Protein AF-A0A9E0BCE6-F1 (afdb_monomer)

Mean predicted aligned error: 9.22 Å

Secondary structure (DSSP, 8-state):
----------HHHHHHHHHHHHHHHHHHHHHHHHHT--SHHHHHHHHHHHHHHHHHHHHHHHHHHHTT---TTTS-S-GGGG-

Foldseek 3Di:
DDDPDDDPQDPVLVVLVVQLVVLVVQLVVLVVQLVVDPDPVSVVVSVVSNVVSVVSNVVSLVVCVVVVNDDVPSCPPPPVVVD

Radius of gyration: 16.15 Å; Cα contacts (8 Å, |Δi|>4): 40; chains: 1; bounding box: 37×19×50 Å

pLDDT: mean 79.29, std 19.69, range [43.03, 98.31]

Structure (mmCIF, N/CA/C/O backbone):
data_AF-A0A9E0BCE6-F1
#
_entry.id   AF-A0A9E0BCE6-F1
#
loop_
_atom_site.group_PDB
_atom_site.id
_atom_site.type_symbol
_atom_site.label_atom_id
_atom_site.label_alt_id
_atom_site.label_comp_id
_atom_site.label_asym_id
_atom_site.label_entity_id
_atom_site.label_seq_id
_atom_site.pdbx_PDB_ins_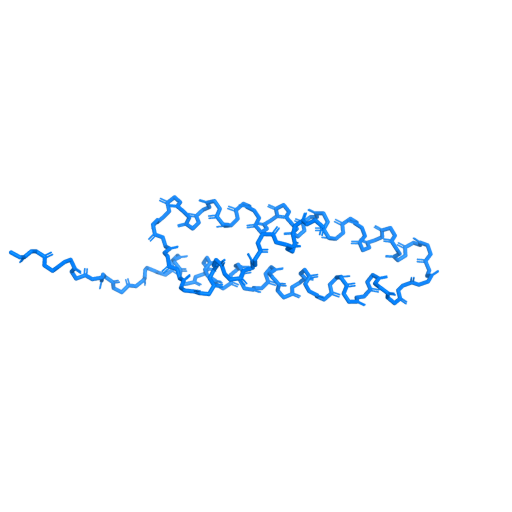code
_atom_site.Cartn_x
_atom_site.Cartn_y
_atom_site.Cartn_z
_atom_site.occupancy
_atom_site.B_iso_or_equiv
_atom_site.auth_seq_id
_atom_site.auth_comp_id
_atom_site.auth_asym_id
_atom_site.auth_atom_id
_atom_site.pdbx_PDB_model_num
ATOM 1 N N . MET A 1 1 ? -25.133 -12.801 34.232 1.00 43.03 1 MET A N 1
ATOM 2 C CA . MET A 1 1 ? -24.827 -12.883 32.787 1.00 43.03 1 MET A CA 1
ATOM 3 C C . MET A 1 1 ? -25.109 -11.521 32.170 1.00 43.03 1 MET A C 1
ATOM 5 O O . MET A 1 1 ? -26.269 -11.159 32.051 1.00 43.03 1 MET A O 1
ATOM 9 N N . PHE A 1 2 ? -24.078 -10.732 31.862 1.00 45.81 2 PHE A N 1
ATOM 10 C CA . PHE A 1 2 ? -24.249 -9.453 31.167 1.00 45.81 2 PHE A CA 1
ATOM 11 C C . PHE A 1 2 ? -23.975 -9.669 29.682 1.00 45.81 2 PHE A C 1
ATOM 13 O O . PHE A 1 2 ? -22.826 -9.667 29.246 1.00 45.81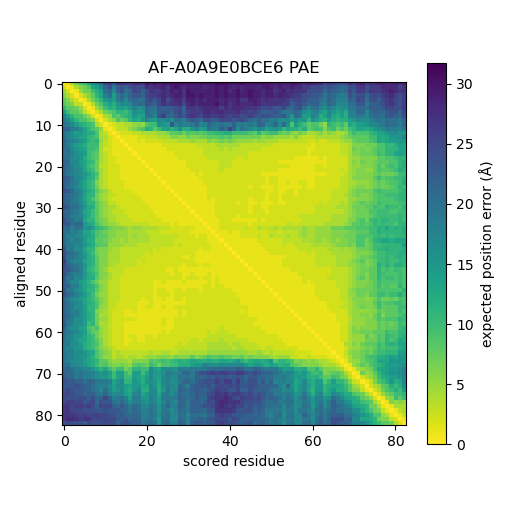 2 PHE A O 1
ATOM 20 N N . SER A 1 3 ? -25.031 -9.888 28.904 1.00 46.78 3 SER A N 1
ATOM 21 C CA . SER A 1 3 ? -24.939 -9.845 27.448 1.00 46.78 3 SER A CA 1
ATOM 22 C C . SER A 1 3 ? -24.763 -8.385 27.036 1.00 46.78 3 SER A C 1
ATOM 24 O O . SER A 1 3 ? -25.726 -7.618 27.042 1.00 46.78 3 SER A O 1
ATOM 26 N N . LYS A 1 4 ? -23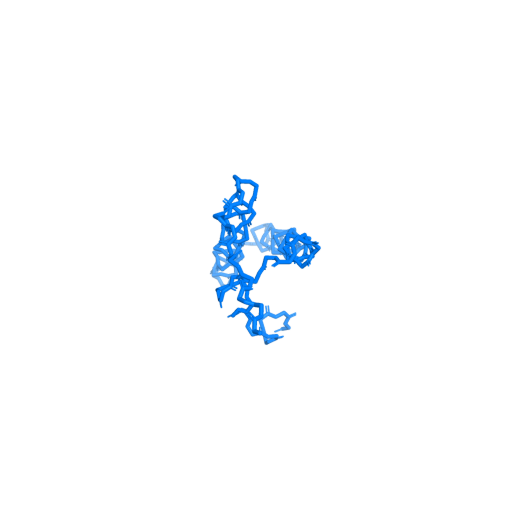.528 -7.975 26.717 1.00 46.31 4 LYS A N 1
ATOM 27 C CA . LYS A 1 4 ? -23.267 -6.683 26.070 1.00 46.31 4 LYS A CA 1
ATOM 28 C C . LYS A 1 4 ? -23.992 -6.691 24.721 1.00 46.31 4 LYS A C 1
ATOM 30 O O . LYS A 1 4 ? -23.567 -7.375 23.792 1.00 46.31 4 LYS A O 1
ATOM 35 N N . LYS A 1 5 ? -25.114 -5.972 24.621 1.00 46.00 5 LYS A N 1
ATOM 36 C CA . LYS A 1 5 ? -25.752 -5.675 23.334 1.00 46.00 5 LYS A CA 1
ATOM 37 C C . LYS A 1 5 ? -24.732 -4.891 22.505 1.00 46.00 5 LYS A C 1
ATOM 39 O O . LYS A 1 5 ? -24.367 -3.787 22.898 1.00 46.00 5 LYS A O 1
ATOM 44 N N . LYS A 1 6 ? -24.243 -5.469 21.401 1.00 46.75 6 LYS A N 1
ATOM 45 C CA . 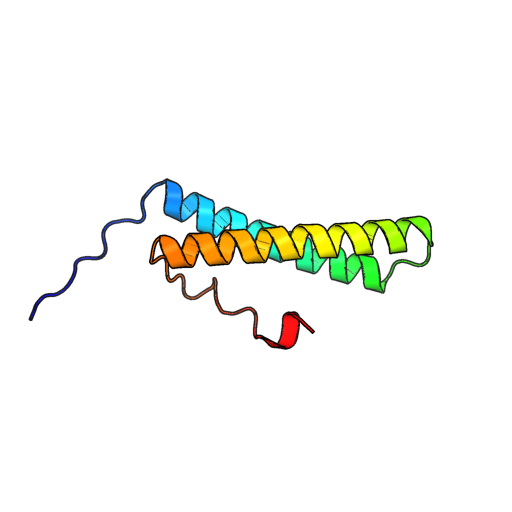LYS A 1 6 ? -23.479 -4.715 20.400 1.00 46.75 6 LYS A CA 1
ATOM 46 C C . LYS A 1 6 ? -24.408 -3.632 19.855 1.00 46.75 6 LYS A C 1
ATOM 48 O O . LYS A 1 6 ? -25.451 -3.956 19.289 1.00 46.75 6 LYS A O 1
ATOM 53 N N . ASN A 1 7 ? -24.060 -2.373 20.102 1.00 49.56 7 ASN A N 1
ATOM 54 C CA . ASN A 1 7 ? -24.731 -1.241 19.476 1.00 49.56 7 ASN A CA 1
ATOM 55 C C . ASN A 1 7 ? -24.576 -1.368 17.950 1.00 49.56 7 ASN A C 1
ATOM 57 O O . ASN A 1 7 ? -23.573 -1.928 17.496 1.00 49.56 7 ASN A O 1
ATOM 61 N N . PRO A 1 8 ? -25.545 -0.897 17.146 1.00 53.75 8 PRO A N 1
ATOM 62 C CA . PRO A 1 8 ? -25.322 -0.773 15.715 1.00 53.75 8 PRO A CA 1
ATOM 63 C C . PRO A 1 8 ? -24.079 0.094 15.502 1.00 53.75 8 PRO A C 1
ATOM 65 O O . PRO A 1 8 ? -23.954 1.142 16.137 1.00 53.75 8 PRO A O 1
ATOM 68 N N . ALA A 1 9 ? -23.172 -0.387 14.650 1.00 57.41 9 ALA A N 1
ATOM 69 C CA . ALA A 1 9 ? -21.934 0.298 14.304 1.00 57.41 9 ALA A CA 1
ATOM 70 C C . ALA A 1 9 ? -22.215 1.781 14.036 1.00 57.41 9 ALA A C 1
ATOM 72 O O . A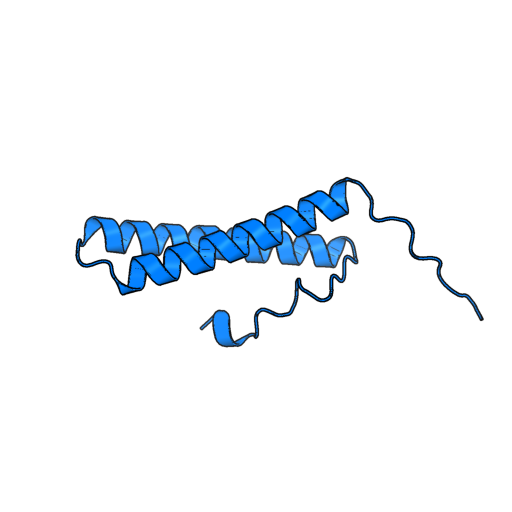LA A 1 9 ? -23.136 2.091 13.265 1.00 57.41 9 ALA A O 1
ATOM 73 N N . THR A 1 10 ? -21.486 2.686 14.698 1.00 64.12 10 THR A N 1
ATOM 74 C CA . THR A 1 10 ? -21.643 4.124 14.434 1.00 64.12 10 THR A CA 1
ATOM 75 C C . THR A 1 10 ? -21.332 4.408 12.959 1.00 64.12 10 THR A C 1
ATOM 77 O O . THR A 1 10 ? -20.706 3.594 12.275 1.00 64.12 10 THR A O 1
ATOM 80 N N . TYR A 1 11 ? -21.809 5.540 12.428 1.00 59.69 11 TYR A N 1
ATOM 81 C CA . TYR A 1 11 ? -21.486 5.967 11.060 1.00 59.69 11 TYR A CA 1
ATOM 82 C C . TYR A 1 11 ? -19.966 5.871 10.827 1.00 59.69 11 TYR A C 1
ATOM 84 O O . TYR A 1 11 ? -19.549 5.165 9.914 1.00 59.69 11 TYR A O 1
ATOM 92 N N . ASP A 1 12 ? -19.161 6.400 11.753 1.00 74.62 12 ASP A N 1
ATOM 93 C CA . ASP A 1 12 ? -17.691 6.372 11.718 1.00 74.62 12 ASP A CA 1
ATOM 94 C C . ASP A 1 12 ? -17.085 4.961 11.614 1.00 74.62 12 ASP A C 1
ATOM 96 O O . ASP A 1 12 ? -16.096 4.767 10.908 1.00 74.62 12 ASP A O 1
ATOM 100 N N . GLU A 1 13 ? -17.687 3.947 12.247 1.00 77.75 13 GLU A N 1
ATOM 101 C CA . GLU A 1 13 ? -17.199 2.563 12.159 1.00 77.75 13 GLU A CA 1
ATOM 102 C C . GLU A 1 13 ? -17.341 1.988 10.744 1.00 77.75 13 GLU A C 1
ATOM 104 O O . GLU A 1 13 ? -16.449 1.286 10.264 1.00 77.75 13 GLU A O 1
ATOM 109 N N . LYS A 1 14 ? -18.455 2.279 10.058 1.00 79.50 14 LYS A N 1
ATOM 110 C CA . LYS A 1 14 ? -18.685 1.793 8.688 1.00 79.50 14 LYS A CA 1
ATOM 111 C C . LYS A 1 14 ? -17.710 2.426 7.703 1.00 79.50 14 LYS A C 1
ATOM 113 O O . LYS A 1 14 ? -17.145 1.694 6.893 1.00 79.50 14 LYS A O 1
ATOM 118 N N . TYR A 1 15 ? -17.475 3.736 7.816 1.00 87.06 15 TYR A N 1
ATOM 119 C CA . TYR A 1 15 ? -16.481 4.430 6.990 1.00 87.06 15 TYR A CA 1
ATOM 120 C C . TYR A 1 15 ? -15.086 3.878 7.232 1.00 87.06 15 TYR A C 1
ATOM 122 O O . TYR A 1 15 ? -14.379 3.589 6.275 1.00 87.06 15 TYR A O 1
ATOM 130 N N . LEU A 1 16 ? -14.707 3.641 8.489 1.00 87.25 16 LEU A N 1
ATOM 131 C CA . LEU A 1 16 ? -13.388 3.098 8.788 1.00 87.25 16 LEU A CA 1
ATOM 132 C C . LEU A 1 16 ? -13.180 1.705 8.173 1.00 87.25 16 LEU A C 1
ATOM 134 O O . LEU A 1 16 ? -12.131 1.431 7.594 1.00 87.25 16 LEU A O 1
ATOM 138 N N . VAL A 1 17 ? -14.180 0.824 8.267 1.00 86.69 17 VAL A N 1
ATOM 139 C CA . VAL A 1 17 ? -14.130 -0.510 7.644 1.00 86.69 17 VAL A CA 1
ATOM 140 C C . VAL A 1 17 ? -14.032 -0.397 6.119 1.00 86.69 17 VAL A C 1
ATOM 142 O O . VAL A 1 17 ? -13.259 -1.127 5.496 1.00 86.69 17 VAL A O 1
ATOM 145 N N . GLU A 1 18 ? -14.803 0.504 5.511 1.00 90.06 18 GLU A N 1
ATOM 146 C CA . GLU A 1 18 ? -14.765 0.767 4.072 1.00 90.06 18 GLU A CA 1
ATOM 147 C C . GLU A 1 18 ? -13.390 1.281 3.632 1.00 90.06 18 GLU A C 1
ATOM 149 O O . GLU A 1 18 ? -12.796 0.712 2.716 1.00 90.06 18 GLU A O 1
ATOM 154 N N . GLU A 1 19 ? -12.819 2.259 4.338 1.00 92.56 19 GLU A N 1
ATOM 155 C CA . GLU A 1 19 ? -11.489 2.788 4.044 1.00 92.56 19 GLU A CA 1
ATOM 156 C C . GLU A 1 19 ? -10.404 1.716 4.154 1.00 92.56 19 GLU A C 1
ATOM 158 O O . GLU A 1 19 ? -9.519 1.655 3.298 1.00 92.56 19 GLU A O 1
ATOM 163 N N . ILE A 1 20 ? -10.472 0.834 5.158 1.00 91.62 20 ILE A N 1
ATOM 164 C CA . ILE A 1 20 ? -9.545 -0.299 5.295 1.00 91.62 20 ILE A CA 1
ATOM 165 C C . ILE A 1 20 ? -9.643 -1.219 4.074 1.00 91.62 20 ILE A C 1
ATOM 167 O O . ILE A 1 20 ? -8.618 -1.561 3.481 1.00 91.62 20 ILE A O 1
ATOM 171 N N . ASN A 1 21 ? -10.860 -1.584 3.662 1.00 90.81 21 ASN A N 1
ATOM 172 C CA . ASN A 1 21 ? -11.076 -2.464 2.512 1.00 90.81 21 ASN A CA 1
ATOM 173 C C . ASN A 1 21 ? -10.616 -1.823 1.197 1.00 90.81 21 ASN A C 1
ATOM 175 O O . ASN A 1 21 ? -9.966 -2.486 0.390 1.00 90.81 21 ASN A O 1
ATOM 179 N N . MET A 1 22 ? -10.896 -0.533 0.997 1.00 93.50 22 MET A N 1
ATOM 180 C CA . MET A 1 22 ? -10.429 0.216 -0.171 1.00 93.50 22 MET A CA 1
ATOM 181 C C . MET A 1 22 ? -8.903 0.281 -0.220 1.00 93.50 22 MET A C 1
ATOM 183 O O . MET A 1 22 ? -8.313 0.035 -1.267 1.00 93.50 22 MET A O 1
ATOM 187 N N . THR A 1 23 ? -8.259 0.543 0.920 1.00 94.69 23 THR A N 1
ATOM 188 C CA . THR A 1 23 ? -6.790 0.575 1.022 1.00 94.69 23 THR A CA 1
ATOM 189 C C . THR A 1 23 ? -6.189 -0.796 0.712 1.00 94.69 23 THR A C 1
ATOM 191 O O . THR A 1 23 ? -5.200 -0.898 -0.005 1.00 94.69 23 THR A O 1
ATOM 194 N N . LYS A 1 24 ? -6.814 -1.877 1.195 1.00 92.56 24 LYS A N 1
ATOM 195 C CA . LYS A 1 24 ? -6.392 -3.249 0.885 1.00 92.56 24 LYS A CA 1
ATOM 196 C C . LYS A 1 24 ? -6.527 -3.571 -0.608 1.00 92.56 24 LYS A C 1
ATOM 198 O O . LYS A 1 24 ? -5.633 -4.189 -1.181 1.00 92.56 24 LYS A O 1
ATOM 203 N N . ALA A 1 25 ? -7.619 -3.146 -1.244 1.00 92.88 25 ALA A N 1
ATOM 204 C CA . ALA A 1 25 ? -7.809 -3.315 -2.682 1.00 92.88 25 ALA A CA 1
ATOM 205 C C . ALA A 1 25 ? -6.767 -2.520 -3.488 1.00 92.88 25 ALA A C 1
ATOM 207 O O . ALA A 1 25 ? -6.198 -3.057 -4.437 1.00 92.88 25 ALA A O 1
ATOM 208 N N . ALA A 1 26 ? -6.466 -1.285 -3.073 1.00 94.44 26 ALA A N 1
ATOM 209 C CA . ALA A 1 26 ? -5.428 -0.456 -3.681 1.00 94.44 26 ALA A CA 1
ATOM 210 C C . ALA A 1 26 ? -4.034 -1.091 -3.551 1.00 94.44 26 ALA A C 1
ATOM 212 O O . ALA A 1 26 ? -3.313 -1.157 -4.543 1.00 94.44 26 ALA A O 1
ATOM 213 N N . LEU A 1 27 ? -3.691 -1.641 -2.378 1.00 94.38 27 LEU A N 1
ATOM 214 C CA . LEU A 1 27 ? -2.463 -2.421 -2.180 1.00 94.38 27 LEU A CA 1
ATOM 215 C C . LEU A 1 27 ? -2.380 -3.597 -3.150 1.00 94.38 27 LEU A C 1
ATOM 217 O O . LEU A 1 27 ? -1.389 -3.739 -3.857 1.00 94.38 27 LEU A O 1
ATOM 221 N N . SER A 1 28 ? -3.428 -4.423 -3.209 1.00 91.88 28 SER A N 1
ATOM 222 C CA . SER A 1 28 ? -3.455 -5.590 -4.095 1.00 91.88 28 SER A CA 1
ATOM 223 C C . SER A 1 28 ? -3.304 -5.201 -5.566 1.00 91.88 28 SER A C 1
ATOM 225 O O . SER A 1 28 ? -2.621 -5.901 -6.310 1.00 91.88 28 SER A O 1
ATOM 227 N N . ALA A 1 29 ? -3.926 -4.098 -5.988 1.00 93.31 29 ALA A N 1
ATOM 228 C CA . ALA A 1 29 ? -3.804 -3.588 -7.348 1.00 93.31 29 ALA A CA 1
ATOM 229 C C . ALA A 1 29 ? -2.393 -3.051 -7.633 1.00 93.31 29 ALA A C 1
ATOM 231 O O . ALA A 1 29 ? -1.822 -3.371 -8.671 1.00 93.31 29 ALA A O 1
ATOM 232 N N . ALA A 1 30 ? -1.810 -2.279 -6.711 1.00 94.00 30 ALA A N 1
ATOM 233 C CA . ALA A 1 30 ? -0.455 -1.753 -6.850 1.00 94.00 30 ALA A CA 1
ATOM 234 C C . ALA A 1 30 ? 0.589 -2.879 -6.919 1.00 94.00 30 ALA A C 1
ATOM 236 O O . ALA A 1 30 ? 1.478 -2.813 -7.760 1.00 94.00 30 ALA A O 1
ATOM 237 N N . TYR A 1 31 ? 0.441 -3.941 -6.117 1.00 94.38 31 TYR A N 1
ATOM 238 C CA . TYR A 1 31 ? 1.301 -5.128 -6.195 1.00 94.38 31 TYR A CA 1
ATOM 239 C C . TYR A 1 31 ? 1.177 -5.830 -7.551 1.00 94.38 31 TYR A C 1
ATOM 241 O O . TYR A 1 31 ? 2.182 -6.053 -8.218 1.00 94.38 31 TYR A O 1
ATOM 249 N N . ALA A 1 32 ? -0.050 -6.109 -8.004 1.00 94.19 32 ALA A N 1
ATOM 250 C CA . ALA A 1 32 ? -0.272 -6.755 -9.298 1.00 94.19 32 ALA A CA 1
ATOM 251 C C . ALA A 1 32 ? 0.274 -5.925 -10.475 1.00 94.19 32 ALA A C 1
ATOM 253 O O . ALA A 1 32 ? 0.775 -6.481 -11.453 1.00 94.19 32 ALA A O 1
ATOM 254 N N . ASN A 1 33 ? 0.190 -4.596 -10.391 1.00 94.69 33 ASN A N 1
ATOM 255 C CA . ASN A 1 33 ? 0.746 -3.709 -11.406 1.00 94.69 33 ASN A CA 1
ATOM 256 C C . ASN A 1 33 ? 2.278 -3.640 -11.342 1.00 94.69 33 ASN A C 1
ATOM 258 O O . ASN A 1 33 ? 2.914 -3.638 -12.393 1.00 94.69 33 ASN A O 1
ATOM 262 N N . PHE A 1 34 ? 2.862 -3.625 -10.138 1.00 95.25 34 PHE A N 1
ATOM 263 C CA . PHE A 1 34 ? 4.311 -3.656 -9.931 1.00 95.25 34 PHE A CA 1
ATOM 264 C C . PHE A 1 34 ? 4.943 -4.909 -10.544 1.00 95.25 34 PHE A C 1
ATOM 266 O O . PHE A 1 34 ? 5.908 -4.790 -11.291 1.00 95.25 34 PHE A O 1
ATOM 273 N N . ASP A 1 35 ? 4.352 -6.086 -10.312 1.00 95.25 35 ASP A N 1
ATOM 274 C CA . ASP A 1 35 ? 4.858 -7.370 -10.825 1.00 95.25 35 ASP A CA 1
ATOM 275 C C . ASP A 1 35 ? 4.962 -7.415 -12.359 1.00 95.25 35 ASP A C 1
ATOM 277 O O . ASP A 1 35 ? 5.785 -8.144 -12.912 1.00 95.25 35 ASP A O 1
ATOM 281 N N . ASN A 1 36 ? 4.128 -6.637 -13.056 1.00 94.25 36 ASN A N 1
ATOM 282 C CA . ASN A 1 36 ? 4.092 -6.569 -14.517 1.00 94.25 36 ASN A CA 1
ATOM 283 C C . ASN A 1 36 ? 4.766 -5.306 -15.084 1.00 94.25 36 ASN A C 1
ATOM 285 O O . ASN A 1 36 ? 4.813 -5.134 -16.305 1.00 94.25 36 ASN A O 1
ATOM 289 N N . ALA A 1 37 ? 5.260 -4.405 -14.232 1.00 96.56 37 ALA A N 1
ATOM 290 C CA . ALA A 1 37 ? 5.871 -3.158 -14.663 1.00 96.56 37 ALA A CA 1
ATOM 291 C C . ALA A 1 37 ? 7.285 -3.404 -15.204 1.00 96.56 37 ALA A C 1
ATOM 293 O O . ALA A 1 37 ? 8.140 -3.974 -14.533 1.00 96.56 37 ALA A O 1
ATOM 294 N N . THR A 1 38 ? 7.546 -2.934 -16.423 1.00 96.62 38 THR A N 1
ATOM 295 C CA . THR A 1 38 ? 8.881 -2.989 -17.046 1.00 96.62 38 THR A CA 1
ATOM 296 C C . THR A 1 38 ? 9.499 -1.612 -17.250 1.00 96.62 38 THR A C 1
ATOM 298 O O . THR A 1 38 ? 10.694 -1.505 -17.510 1.00 96.62 38 THR A O 1
ATOM 301 N N . ASP A 1 39 ? 8.679 -0.564 -17.190 1.00 98.31 39 ASP A N 1
ATOM 302 C CA . ASP A 1 39 ? 9.127 0.817 -17.303 1.00 98.31 39 ASP A CA 1
ATOM 303 C C . ASP A 1 39 ? 9.708 1.287 -15.953 1.00 98.31 39 ASP A C 1
ATOM 305 O O . ASP A 1 39 ? 9.017 1.158 -14.938 1.00 98.31 39 ASP A O 1
ATOM 309 N N . PRO A 1 40 ? 10.951 1.805 -15.906 1.00 97.75 40 PRO A N 1
ATOM 310 C CA . PRO A 1 40 ? 11.594 2.218 -14.658 1.00 97.75 40 PRO A CA 1
ATOM 311 C C . PRO A 1 40 ? 10.823 3.282 -13.868 1.00 97.75 40 PRO A C 1
ATOM 313 O O . PRO A 1 40 ? 10.739 3.178 -12.645 1.00 97.75 40 PRO A O 1
ATOM 316 N N . ASP A 1 41 ? 10.210 4.258 -14.543 1.00 98.00 41 ASP A N 1
ATOM 317 C CA . ASP A 1 41 ? 9.460 5.324 -13.871 1.00 98.00 41 ASP A CA 1
ATOM 318 C C . ASP A 1 41 ? 8.159 4.770 -13.269 1.00 98.00 41 ASP A C 1
ATOM 320 O O . ASP A 1 41 ? 7.740 5.173 -12.179 1.00 98.00 41 ASP A O 1
ATOM 324 N N . LEU A 1 42 ? 7.524 3.800 -13.939 1.00 97.19 42 LEU A N 1
ATOM 325 C CA . LEU A 1 42 ? 6.366 3.090 -13.388 1.00 97.19 42 LEU A CA 1
ATOM 326 C C . LEU A 1 42 ? 6.743 2.180 -12.214 1.00 97.19 42 LEU A C 1
ATOM 328 O O . LEU A 1 42 ? 5.992 2.116 -11.243 1.00 97.19 42 LEU A O 1
ATOM 332 N N . ILE A 1 43 ? 7.895 1.506 -12.268 1.00 97.69 43 ILE A N 1
ATOM 333 C CA . ILE A 1 43 ? 8.419 0.706 -11.150 1.00 97.69 43 ILE A CA 1
ATOM 334 C C . ILE A 1 43 ? 8.590 1.598 -9.915 1.00 97.69 43 ILE A C 1
ATOM 336 O O . ILE A 1 43 ? 8.053 1.276 -8.853 1.00 97.69 43 ILE A O 1
ATOM 340 N N . ASP A 1 44 ? 9.251 2.749 -10.059 1.00 98.06 44 ASP A N 1
ATOM 341 C CA . ASP A 1 44 ? 9.417 3.711 -8.967 1.00 98.06 44 ASP A CA 1
ATOM 342 C C . ASP A 1 44 ? 8.063 4.232 -8.467 1.00 98.06 44 ASP A C 1
ATOM 344 O O . ASP A 1 44 ? 7.814 4.269 -7.257 1.00 98.06 44 ASP A O 1
ATOM 348 N N . CYS A 1 45 ? 7.145 4.569 -9.379 1.00 97.75 45 CYS A N 1
ATOM 349 C CA . CYS A 1 45 ? 5.789 4.995 -9.035 1.00 97.75 45 CYS A CA 1
ATOM 350 C C . CYS A 1 45 ? 5.079 3.969 -8.138 1.00 97.75 45 CYS A C 1
ATOM 352 O O . CYS A 1 45 ? 4.553 4.327 -7.079 1.00 97.75 45 CYS A O 1
ATOM 354 N N . TYR A 1 46 ? 5.116 2.690 -8.512 1.00 97.62 46 TYR A N 1
ATOM 355 C CA . TYR A 1 46 ? 4.490 1.622 -7.741 1.00 97.62 46 TYR A CA 1
ATOM 356 C C . TYR A 1 46 ? 5.205 1.348 -6.412 1.00 97.62 46 TYR A C 1
ATOM 358 O O . TYR A 1 46 ? 4.525 1.069 -5.427 1.00 97.62 46 TYR A O 1
ATOM 366 N N . ILE A 1 47 ? 6.530 1.511 -6.314 1.00 96.62 47 ILE A N 1
ATOM 367 C CA . ILE A 1 47 ? 7.246 1.450 -5.023 1.00 96.62 47 ILE A CA 1
ATOM 368 C C . ILE A 1 47 ? 6.719 2.528 -4.070 1.00 96.62 47 ILE A C 1
ATOM 370 O O . ILE A 1 47 ? 6.403 2.246 -2.907 1.00 96.62 47 ILE A O 1
ATOM 374 N N . TYR A 1 48 ? 6.587 3.768 -4.551 1.00 97.12 48 TYR A N 1
ATOM 375 C CA . TYR A 1 48 ? 6.046 4.861 -3.744 1.00 97.12 48 TYR A CA 1
ATOM 376 C C . TYR A 1 48 ? 4.576 4.640 -3.377 1.00 97.12 48 TYR A C 1
ATOM 378 O O . TYR A 1 48 ? 4.188 4.916 -2.237 1.00 97.12 48 TYR A O 1
ATOM 386 N N . GLN A 1 49 ? 3.771 4.114 -4.303 1.00 96.25 49 GLN A N 1
ATOM 387 C CA . GLN A 1 49 ? 2.367 3.789 -4.061 1.00 96.25 49 GLN A CA 1
ATOM 388 C C . GLN A 1 49 ? 2.213 2.678 -3.017 1.00 96.25 49 GLN A C 1
ATOM 390 O O . GLN A 1 49 ? 1.466 2.835 -2.056 1.00 96.25 49 GLN A O 1
ATOM 395 N N . LEU A 1 50 ? 2.960 1.581 -3.139 1.00 96.69 50 LEU A N 1
ATOM 396 C CA . LEU A 1 50 ? 2.934 0.492 -2.165 1.00 96.69 50 LEU A CA 1
ATOM 397 C C . LEU A 1 50 ? 3.298 0.994 -0.764 1.00 96.69 50 LEU A C 1
ATOM 399 O O . LEU A 1 50 ? 2.593 0.704 0.201 1.00 96.69 50 LEU A O 1
ATOM 403 N N . ASN A 1 51 ? 4.344 1.816 -0.646 1.00 95.75 51 ASN A N 1
ATOM 404 C CA . ASN A 1 51 ? 4.764 2.383 0.636 1.00 95.75 51 ASN A CA 1
ATOM 405 C C . ASN A 1 51 ? 3.680 3.275 1.266 1.00 95.75 51 ASN A C 1
ATOM 407 O O . ASN A 1 51 ? 3.421 3.195 2.473 1.00 95.75 51 ASN A O 1
ATOM 411 N N . SER A 1 52 ? 3.047 4.138 0.466 1.00 96.06 52 SER A N 1
ATOM 412 C CA . SER A 1 52 ? 2.019 5.057 0.958 1.00 96.06 52 SER A CA 1
ATOM 413 C C . SER A 1 52 ? 0.752 4.312 1.387 1.00 96.06 52 SER A C 1
ATOM 415 O O . SER A 1 52 ? 0.246 4.560 2.486 1.00 96.06 52 SER A O 1
ATOM 417 N N . GLU A 1 53 ? 0.302 3.337 0.598 1.00 95.50 53 GLU A N 1
ATOM 418 C CA . GLU A 1 53 ? -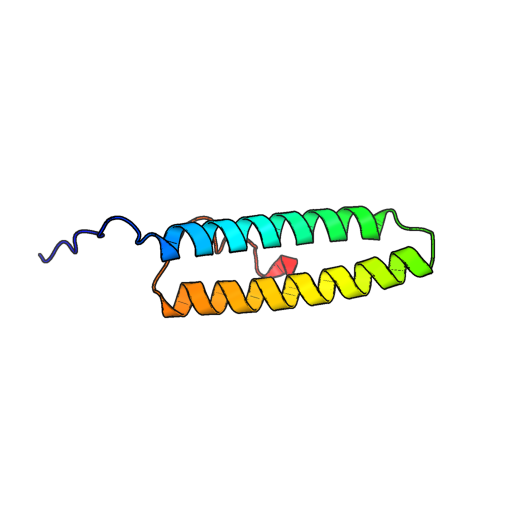0.870 2.520 0.913 1.00 95.50 53 GLU A CA 1
ATOM 419 C C . GLU A 1 53 ? -0.621 1.611 2.129 1.00 95.50 53 GLU A C 1
ATOM 421 O O . GLU A 1 53 ? -1.487 1.491 2.996 1.00 95.50 53 GLU A O 1
ATOM 426 N N . GLN A 1 54 ? 0.585 1.050 2.291 1.00 94.25 54 GLN A N 1
ATOM 427 C CA . GLN A 1 54 ? 0.957 0.276 3.485 1.00 94.25 54 GLN A CA 1
ATOM 428 C C . GLN A 1 54 ? 0.906 1.137 4.756 1.00 94.25 54 GLN A C 1
ATOM 430 O O . GLN A 1 54 ? 0.373 0.714 5.789 1.00 94.25 54 GLN A O 1
ATOM 435 N N . LYS A 1 55 ? 1.436 2.368 4.699 1.00 95.19 55 LYS A N 1
ATOM 436 C CA . LYS A 1 55 ? 1.379 3.323 5.820 1.00 95.19 55 LYS A CA 1
ATOM 437 C C . LYS A 1 55 ? -0.060 3.690 6.169 1.00 95.19 55 LYS A C 1
ATOM 439 O O . LYS A 1 55 ? -0.414 3.687 7.350 1.00 95.19 55 LYS A O 1
ATOM 444 N N . ARG A 1 56 ? -0.887 3.969 5.157 1.00 95.38 56 ARG A N 1
ATOM 445 C CA . ARG A 1 56 ? -2.318 4.253 5.319 1.00 95.38 56 ARG A CA 1
ATOM 446 C C . ARG A 1 56 ? -3.045 3.063 5.945 1.00 95.38 56 ARG A C 1
ATOM 448 O O . ARG A 1 56 ? -3.754 3.244 6.931 1.00 95.38 56 ARG A O 1
ATOM 455 N N . TYR A 1 57 ? -2.801 1.847 5.461 1.00 93.25 57 TYR A N 1
ATOM 456 C CA . TYR A 1 57 ? -3.401 0.626 5.998 1.00 93.25 57 TYR A CA 1
ATOM 457 C C . TYR A 1 57 ? -3.051 0.440 7.478 1.00 93.25 57 TYR A C 1
ATOM 459 O O . TYR A 1 57 ? -3.939 0.281 8.313 1.00 93.25 57 TYR A O 1
ATOM 467 N N . LYS A 1 58 ? -1.767 0.577 7.839 1.00 90.19 58 LYS A N 1
ATOM 468 C CA . LYS A 1 58 ? -1.310 0.508 9.236 1.00 90.19 58 LYS A CA 1
ATOM 469 C C . LYS A 1 58 ? -1.989 1.551 10.130 1.00 90.19 58 LYS A C 1
ATOM 471 O O . LYS A 1 58 ? -2.381 1.223 11.249 1.00 90.19 58 LYS A O 1
ATOM 476 N N . TYR A 1 59 ? -2.129 2.789 9.654 1.00 91.44 59 TYR A N 1
ATOM 477 C CA . TYR A 1 59 ? -2.829 3.849 10.383 1.00 91.44 59 TYR A CA 1
ATOM 478 C C . TYR A 1 59 ? -4.303 3.496 10.629 1.00 91.44 59 TYR A C 1
ATOM 480 O O . TYR A 1 59 ? -4.771 3.577 11.766 1.00 91.44 59 TYR A O 1
ATOM 488 N N . LEU A 1 60 ? -5.018 3.051 9.594 1.00 90.94 60 LEU A N 1
ATOM 489 C CA . LEU A 1 60 ? -6.435 2.697 9.695 1.00 90.94 60 LEU A CA 1
ATOM 490 C C . LEU A 1 60 ? -6.660 1.484 10.613 1.00 90.94 60 LEU A C 1
ATOM 492 O O . LEU A 1 60 ? -7.593 1.483 11.413 1.00 90.94 60 LEU A O 1
ATOM 496 N N . LEU A 1 61 ? -5.771 0.485 10.579 1.00 87.75 61 LEU A N 1
ATOM 497 C CA . LEU A 1 61 ? -5.808 -0.650 1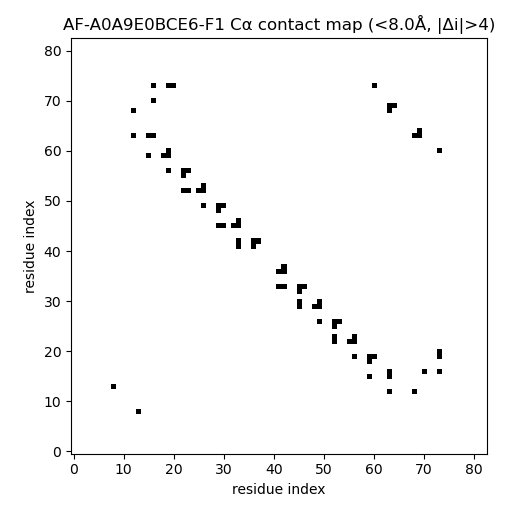1.509 1.00 87.75 61 LEU A CA 1
ATOM 498 C C . LEU A 1 61 ? -5.607 -0.218 12.966 1.00 87.75 61 LEU A C 1
ATOM 500 O O . LEU A 1 61 ? -6.284 -0.719 13.866 1.00 87.75 61 LEU A O 1
ATOM 504 N N . GLN A 1 62 ? -4.689 0.720 13.207 1.00 86.69 62 GLN A N 1
ATOM 505 C CA . GLN A 1 62 ? -4.477 1.285 14.536 1.00 86.69 62 GLN A CA 1
ATOM 506 C C . GLN A 1 62 ? -5.724 2.043 15.014 1.00 86.69 62 GLN A C 1
ATOM 508 O O . GLN A 1 62 ? -6.135 1.867 16.161 1.00 86.69 62 GLN A O 1
ATOM 513 N N . LYS A 1 63 ? -6.383 2.800 14.127 1.00 86.75 63 LYS A N 1
ATOM 514 C CA . LYS A 1 63 ? -7.665 3.453 14.426 1.00 86.75 63 LYS A CA 1
ATOM 515 C C . LYS A 1 63 ? -8.773 2.455 14.748 1.00 86.75 63 LYS A C 1
ATOM 517 O O . LYS A 1 63 ? -9.466 2.630 15.743 1.00 86.75 63 LYS A O 1
ATOM 522 N N . ALA A 1 64 ? -8.887 1.367 13.987 1.00 85.75 64 ALA A N 1
ATOM 523 C CA . ALA A 1 64 ? -9.885 0.332 14.256 1.00 85.75 64 ALA A CA 1
ATOM 524 C C . ALA A 1 64 ? -9.670 -0.321 15.627 1.00 85.75 64 ALA A C 1
ATOM 526 O O . ALA A 1 64 ? -10.630 -0.552 16.363 1.00 85.75 64 ALA A O 1
ATOM 527 N N . LYS A 1 65 ? -8.404 -0.550 16.003 1.00 83.06 65 LYS A N 1
ATOM 528 C CA . LYS A 1 65 ? -8.032 -1.065 17.325 1.00 83.06 65 LYS A CA 1
ATOM 529 C C . LYS A 1 65 ? -8.404 -0.096 18.453 1.00 83.06 65 LYS A C 1
ATOM 531 O O . LYS A 1 65 ? -8.931 -0.544 19.465 1.00 83.06 65 LYS A O 1
ATOM 536 N N . GLU A 1 66 ? -8.134 1.201 18.289 1.00 83.25 66 GLU A N 1
ATOM 537 C CA . GLU A 1 66 ? -8.498 2.254 19.257 1.00 83.25 66 GLU A CA 1
ATOM 538 C C . GLU A 1 66 ? -10.014 2.358 19.468 1.00 83.25 66 GLU A C 1
ATOM 540 O O . GLU A 1 66 ? -10.462 2.642 20.575 1.00 83.25 66 GLU A O 1
ATOM 545 N N . SER A 1 67 ? -10.797 2.093 18.423 1.00 80.25 67 SER A N 1
ATOM 546 C CA . SER A 1 67 ? -12.261 2.128 18.457 1.00 80.25 67 SER A CA 1
ATOM 547 C C . SER A 1 67 ? -12.917 0.799 18.862 1.00 80.25 67 SER A C 1
ATOM 549 O O . SER A 1 67 ? -14.136 0.690 18.793 1.00 80.25 67 SER A O 1
ATOM 551 N N . GLU A 1 68 ? -12.143 -0.220 19.263 1.00 78.88 68 GLU A N 1
ATOM 552 C CA . GLU A 1 68 ? -12.628 -1.584 19.563 1.00 78.88 68 GLU A CA 1
ATOM 553 C C . GLU A 1 68 ? -13.427 -2.236 18.409 1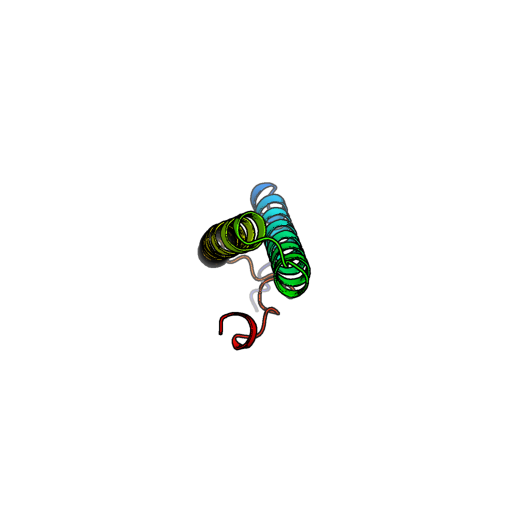.00 78.88 68 GLU A C 1
ATOM 555 O O . GLU A 1 68 ? -14.255 -3.132 18.614 1.00 78.88 68 GLU A O 1
ATOM 560 N N . ILE A 1 69 ? -13.167 -1.820 17.165 1.00 70.44 69 ILE A N 1
ATOM 561 C CA . ILE A 1 69 ? -13.831 -2.353 15.974 1.00 70.44 69 ILE A CA 1
ATOM 562 C C . ILE A 1 69 ? -13.105 -3.624 15.549 1.00 70.44 69 ILE A C 1
ATOM 564 O O . ILE A 1 69 ? -12.089 -3.606 14.855 1.00 70.44 69 ILE A O 1
ATOM 568 N N . TYR A 1 70 ? -13.672 -4.760 15.940 1.00 63.50 70 TYR A N 1
ATOM 569 C CA . TYR A 1 70 ? -13.226 -6.070 15.484 1.00 63.50 70 TYR A CA 1
ATOM 570 C C . TYR A 1 70 ? -14.141 -6.559 14.366 1.00 63.50 70 TYR A C 1
ATOM 572 O O . TYR A 1 70 ? -15.128 -7.258 14.618 1.00 63.50 70 TYR A O 1
ATOM 580 N N . ALA A 1 71 ? -13.834 -6.192 13.120 1.00 56.16 71 ALA A N 1
ATOM 581 C CA . ALA A 1 71 ? -14.483 -6.834 11.984 1.00 56.16 71 ALA A CA 1
ATOM 582 C C . ALA A 1 71 ? -13.738 -8.140 11.647 1.00 56.16 71 ALA A C 1
ATOM 584 O O . ALA A 1 71 ? -12.510 -8.118 11.519 1.00 56.16 71 ALA A O 1
ATOM 585 N N . PRO A 1 72 ? -14.449 -9.265 11.443 1.00 54.84 72 PRO A N 1
ATOM 586 C CA . PRO A 1 72 ? -13.826 -10.542 11.098 1.00 54.84 72 PRO A CA 1
ATOM 587 C C . PRO A 1 72 ? -12.952 -10.483 9.835 1.00 54.84 72 PRO A C 1
ATOM 589 O O . PRO A 1 72 ? -12.052 -11.297 9.702 1.00 54.84 72 PRO A O 1
ATOM 592 N N . ASN A 1 73 ? -13.166 -9.499 8.950 1.00 53.94 73 ASN A N 1
ATOM 593 C CA . ASN A 1 73 ? -12.403 -9.304 7.712 1.00 53.94 73 ASN A CA 1
ATOM 594 C C . ASN A 1 73 ? -11.248 -8.285 7.798 1.00 53.94 73 ASN A C 1
ATOM 596 O O . ASN A 1 73 ? -10.469 -8.200 6.853 1.00 53.94 73 ASN A O 1
ATOM 600 N N . ILE A 1 74 ? -11.099 -7.533 8.899 1.00 54.31 74 ILE A N 1
ATOM 601 C CA . ILE A 1 74 ? -10.019 -6.531 9.048 1.00 54.31 74 ILE A CA 1
ATOM 602 C C . ILE A 1 74 ? -8.665 -7.195 9.364 1.00 54.31 74 ILE A C 1
ATOM 604 O O . ILE A 1 74 ? -7.617 -6.691 8.975 1.00 54.31 74 ILE A O 1
ATOM 608 N N . TYR A 1 75 ? -8.677 -8.358 10.023 1.00 52.12 75 TYR A N 1
ATOM 609 C CA . TYR A 1 75 ? -7.466 -9.051 10.486 1.00 52.12 75 TYR A CA 1
ATOM 610 C C . TYR A 1 75 ? -7.044 -10.247 9.614 1.00 52.12 75 TY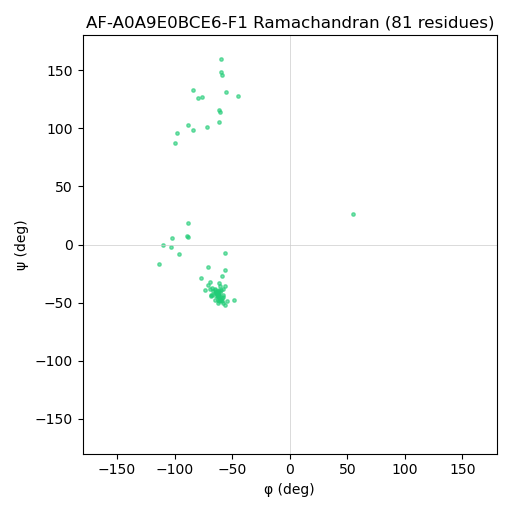R A C 1
ATOM 612 O O . TYR A 1 75 ? -6.100 -10.947 9.964 1.00 52.12 75 TYR A O 1
ATOM 620 N N . LEU A 1 76 ? -7.716 -10.494 8.482 1.00 50.19 76 LEU A N 1
ATOM 621 C CA . LEU A 1 76 ? -7.407 -11.618 7.577 1.00 50.19 76 LEU A CA 1
ATOM 622 C C . LEU A 1 76 ? -6.362 -11.286 6.504 1.00 50.19 76 LEU A C 1
ATOM 624 O O . LEU A 1 76 ? -6.280 -11.973 5.492 1.00 50.19 76 LEU A O 1
ATOM 628 N N . MET A 1 77 ? -5.580 -10.226 6.683 1.00 48.06 77 MET A N 1
ATOM 629 C CA . MET A 1 77 ? -4.307 -10.130 5.977 1.00 48.06 77 MET A CA 1
ATOM 630 C C . MET A 1 77 ? -3.305 -10.835 6.888 1.00 48.06 77 MET A C 1
ATOM 632 O O . MET A 1 77 ? -3.012 -10.343 7.981 1.00 48.06 77 MET A O 1
ATOM 636 N N . GLN A 1 78 ? -2.933 -12.067 6.531 1.00 45.66 78 GLN A N 1
ATOM 637 C CA . GLN A 1 78 ? -1.996 -12.838 7.337 1.00 45.66 78 GLN A CA 1
ATOM 638 C C . GLN A 1 78 ? -0.703 -12.024 7.433 1.00 45.66 78 GLN A C 1
ATOM 640 O O . GLN A 1 78 ? -0.325 -11.316 6.506 1.00 45.66 78 GLN A O 1
ATOM 645 N N . THR A 1 79 ? -0.004 -12.105 8.561 1.00 47.12 79 THR A N 1
ATOM 646 C CA . THR A 1 79 ? 1.280 -11.415 8.785 1.00 47.12 79 THR A CA 1
ATOM 647 C C . THR A 1 79 ? 2.358 -11.738 7.739 1.00 47.12 79 THR A C 1
ATOM 649 O O . THR A 1 79 ? 3.412 -11.114 7.752 1.00 47.12 79 THR A O 1
ATOM 652 N N . SER A 1 80 ? 2.099 -12.698 6.848 1.00 46.19 80 SER A N 1
ATOM 653 C CA . SER A 1 80 ? 2.883 -13.005 5.654 1.00 46.19 80 SER A CA 1
ATOM 654 C C . SER A 1 80 ? 2.780 -11.961 4.541 1.00 46.19 80 SER A C 1
ATOM 656 O O . SER A 1 80 ? 3.666 -11.932 3.707 1.00 46.19 80 SER A O 1
ATOM 658 N N . ASP A 1 81 ? 1.763 -11.096 4.520 1.00 49.88 81 ASP A N 1
ATOM 659 C CA . ASP A 1 81 ? 1.572 -10.123 3.427 1.00 49.88 81 ASP A CA 1
ATOM 660 C C . ASP A 1 81 ? 2.303 -8.786 3.686 1.00 49.88 81 ASP A C 1
ATOM 662 O O . ASP A 1 81 ? 2.093 -7.795 2.986 1.00 49.88 81 ASP A O 1
ATOM 666 N N . ILE A 1 82 ? 3.113 -8.733 4.752 1.00 45.72 82 ILE A N 1
ATOM 667 C CA . ILE A 1 82 ? 3.909 -7.565 5.172 1.00 45.72 82 ILE A CA 1
ATOM 668 C C . ILE A 1 82 ? 5.421 -7.803 4.948 1.00 45.72 82 ILE A C 1
ATOM 670 O O . ILE A 1 82 ? 6.218 -6.898 5.195 1.00 45.72 82 ILE A O 1
ATOM 674 N N . PHE A 1 83 ? 5.830 -8.970 4.435 1.00 43.56 83 PHE A N 1
ATOM 675 C CA . PHE A 1 83 ? 7.226 -9.276 4.103 1.00 43.56 83 PHE A CA 1
ATOM 676 C C . PHE A 1 83 ? 7.370 -9.840 2.696 1.00 43.56 83 PHE A C 1
ATOM 678 O O . PHE A 1 83 ? 6.568 -10.730 2.344 1.00 43.56 83 PHE A O 1
#

Solvent-accessible surface area (backbone atoms only — not comparable to full-atom values): 4992 Å² total; per-residue (Å²): 136,85,80,78,76,80,68,80,76,52,73,69,53,54,52,53,52,48,51,45,51,52,36,51,51,51,40,54,50,37,52,60,49,40,80,71,47,81,50,69,70,56,39,52,50,31,53,54,48,42,54,52,36,51,54,50,41,54,52,48,53,51,51,31,59,76,68,69,56,81,54,88,76,75,70,69,67,56,84,68,81,79,109

Sequence (83 aa):
MFSKKKNPATYDEKYLVEEINMTKAALSAAYANFDNATDPDLIDCYIYQLNSEQKRYKYLLQKAKESEIYAPNIYLMQTSDIF

Nearest PDB structures (foldseek):
  5l89-assembly3_Z  TM=9.239E-01  e=1.306E-01  Rhodospirillum rubrum
  5l89-assembly3_Y  TM=8.523E-01  e=2.120E-01  Rhodospirillum rubrum
  5l8b-assembly1_I  TM=8.535E-01  e=2.701E-01  Rhodospirillum rubrum
  5l8b-assembly1_J  TM=7.939E-01  e=2.120E-01  Rhodospirillum rubrum
  5l8b-assembly4_V  TM=7.924E-01  e=3.238E-01  Rhodospirillum rubrum